Protein AF-A0A5S6Q8E0-F1 (afdb_monomer_lite)

Sequence (144 aa):
METSAQSCCNRQYDYFILDFLERLDIYVKKKLELERHLKNCWYYLAQTRLFMGSMSRVSELQFDFRDQPASVTLEVSEEGDHFQLSRTPTEEMKHRALKRFGILVPHSLKLAQVSVLTAVQLICEIAGLQAKINALIRELDSFK

Structure (mmCIF, N/CA/C/O backbone):
data_AF-A0A5S6Q8E0-F1
#
_entry.id   AF-A0A5S6Q8E0-F1
#
loop_
_atom_site.group_PDB
_atom_site.id
_atom_site.type_symbol
_atom_site.label_atom_id
_atom_site.label_alt_id
_atom_site.label_comp_id
_atom_site.label_asym_id
_atom_site.label_entity_id
_atom_site.label_seq_id
_atom_site.pdbx_PDB_ins_code
_atom_site.Cartn_x
_atom_site.Cartn_y
_atom_site.Cartn_z
_atom_site.occupancy
_atom_site.B_iso_or_equiv
_atom_site.auth_seq_id
_atom_site.auth_comp_id
_atom_site.auth_asym_id
_atom_site.auth_atom_id
_atom_site.pdbx_PDB_model_num
ATOM 1 N N . MET A 1 1 ? -23.858 1.168 45.927 1.00 45.25 1 MET A N 1
ATOM 2 C CA . MET A 1 1 ? -23.736 0.097 44.910 1.00 45.25 1 MET A CA 1
ATOM 3 C C . MET A 1 1 ? -23.545 0.638 43.486 1.00 45.25 1 MET A C 1
ATOM 5 O O . MET A 1 1 ? -23.332 -0.159 42.590 1.00 45.25 1 MET A O 1
ATOM 9 N N . GLU A 1 2 ? -23.522 1.959 43.263 1.00 47.28 2 GLU A N 1
ATOM 10 C CA . GLU A 1 2 ? -23.376 2.560 41.919 1.00 47.28 2 GLU A CA 1
ATOM 11 C C . GLU A 1 2 ? -21.915 2.687 41.432 1.00 47.28 2 GLU A C 1
ATOM 13 O O . GLU A 1 2 ? -21.661 2.876 40.247 1.00 47.28 2 GLU A O 1
ATOM 18 N N . THR A 1 3 ? -20.924 2.516 42.313 1.00 52.66 3 THR A N 1
ATOM 19 C CA . THR A 1 3 ? -19.499 2.696 41.977 1.00 52.66 3 THR A CA 1
ATOM 20 C C . THR A 1 3 ? -18.895 1.557 41.147 1.00 52.66 3 THR A C 1
ATOM 22 O O . THR A 1 3 ? -17.916 1.780 40.439 1.00 52.66 3 THR A O 1
ATOM 25 N N . SER A 1 4 ? -19.460 0.345 41.182 1.00 51.12 4 SER A N 1
ATOM 26 C CA . SER A 1 4 ? -18.945 -0.795 40.407 1.00 51.12 4 SER A CA 1
ATOM 27 C C . SER A 1 4 ? -19.352 -0.747 38.930 1.00 51.12 4 SER A C 1
ATOM 29 O O . SER A 1 4 ? -18.551 -1.114 38.073 1.00 51.12 4 SER A O 1
ATOM 31 N N . ALA A 1 5 ? -20.554 -0.249 38.622 1.00 54.88 5 ALA A N 1
ATOM 32 C CA . ALA A 1 5 ? -21.047 -0.109 37.250 1.00 54.88 5 ALA A CA 1
ATOM 33 C C . ALA A 1 5 ? -20.310 1.012 36.495 1.00 54.88 5 ALA A C 1
ATOM 35 O O . ALA A 1 5 ? -19.868 0.807 35.365 1.00 54.88 5 ALA A O 1
ATOM 36 N N . GLN A 1 6 ? -20.069 2.152 37.157 1.00 56.50 6 GLN A N 1
ATOM 37 C CA . GLN A 1 6 ? -19.304 3.269 36.589 1.00 56.50 6 GLN A CA 1
ATOM 38 C C . GLN A 1 6 ? -17.847 2.876 36.273 1.00 56.50 6 GLN A C 1
ATOM 40 O O . GLN A 1 6 ? -17.299 3.255 35.241 1.00 56.50 6 GLN A O 1
ATOM 45 N N . SER A 1 7 ? -17.231 2.069 37.146 1.00 60.69 7 SER A N 1
ATOM 46 C CA . SER A 1 7 ? -15.862 1.567 36.971 1.00 60.69 7 SER A CA 1
ATOM 47 C C . SER A 1 7 ? -15.744 0.576 35.800 1.00 60.69 7 SER A C 1
ATOM 49 O O . SER A 1 7 ? -14.706 0.498 35.145 1.00 60.69 7 SER A O 1
ATOM 51 N N . CYS A 1 8 ? -16.825 -0.148 35.484 1.00 63.22 8 CYS A N 1
ATOM 52 C CA . CYS A 1 8 ? -16.881 -1.061 34.343 1.00 63.22 8 CYS A CA 1
ATOM 53 C C . CYS A 1 8 ? -17.011 -0.309 33.006 1.00 63.22 8 CYS A C 1
ATOM 55 O O . CYS A 1 8 ? -16.256 -0.603 32.081 1.00 63.22 8 CYS A O 1
ATOM 57 N N . CYS A 1 9 ? -17.870 0.718 32.933 1.00 66.06 9 CYS A N 1
ATOM 58 C CA . CYS A 1 9 ? -17.977 1.579 31.748 1.00 66.06 9 CYS A CA 1
ATOM 59 C C . CYS A 1 9 ? -16.646 2.267 31.421 1.00 66.06 9 CYS A C 1
ATOM 61 O O . CYS A 1 9 ? -16.190 2.197 30.284 1.00 66.06 9 CYS A O 1
ATOM 63 N N . ASN A 1 10 ? -15.972 2.851 32.418 1.00 73.88 10 ASN A N 1
ATOM 64 C CA . ASN A 1 10 ? -14.665 3.494 32.219 1.00 73.88 10 ASN A CA 1
ATOM 65 C C . ASN A 1 10 ? -13.613 2.520 31.669 1.00 73.88 10 ASN A C 1
ATOM 67 O O . ASN A 1 10 ? -12.861 2.862 30.764 1.00 73.88 10 ASN A O 1
ATOM 71 N N . ARG A 1 11 ? -13.617 1.271 32.147 1.00 79.31 11 ARG A N 1
ATOM 72 C CA . ARG A 1 11 ? -12.699 0.233 31.666 1.00 79.31 11 ARG A CA 1
ATOM 73 C C . ARG A 1 11 ? -12.954 -0.165 30.210 1.00 79.31 11 ARG A C 1
ATOM 75 O O . ARG A 1 11 ? -12.016 -0.537 29.508 1.00 79.31 11 ARG A O 1
ATOM 82 N N . GLN A 1 12 ? -14.204 -0.105 29.761 1.00 80.25 12 GLN A N 1
ATOM 83 C CA . GLN A 1 12 ? -14.564 -0.402 28.380 1.00 80.25 12 GLN A CA 1
ATOM 84 C C . GLN A 1 12 ? -14.150 0.736 27.435 1.00 80.25 12 GLN A C 1
ATOM 86 O O . GLN A 1 12 ? -13.607 0.458 26.369 1.00 80.25 12 GLN A O 1
ATOM 91 N N . TYR A 1 13 ? -14.289 1.997 27.858 1.00 82.00 13 TYR A N 1
ATOM 92 C CA . TYR A 1 13 ? -13.749 3.149 27.123 1.00 82.00 13 TYR A CA 1
ATOM 93 C C . TYR A 1 13 ? -12.230 3.093 26.988 1.00 82.00 13 TYR A C 1
ATOM 95 O O . TYR A 1 13 ? -11.709 3.259 25.887 1.00 82.00 13 TYR A O 1
ATOM 103 N N . ASP A 1 14 ? -11.526 2.799 28.082 1.00 87.44 14 ASP A N 1
ATOM 104 C CA . ASP A 1 14 ? -10.070 2.663 28.056 1.00 87.44 14 ASP A CA 1
ATOM 105 C C . ASP A 1 14 ? -9.635 1.561 27.081 1.00 87.44 14 ASP A C 1
ATOM 107 O O . ASP A 1 14 ? -8.688 1.748 26.319 1.00 87.44 14 ASP A O 1
ATOM 111 N N . TYR A 1 15 ? -10.355 0.435 27.039 1.00 88.12 15 TYR A N 1
ATOM 112 C CA . TYR A 1 15 ? -10.086 -0.636 26.079 1.00 88.12 15 TYR A CA 1
ATOM 113 C C . TYR A 1 15 ? -10.267 -0.179 24.623 1.00 88.12 15 TYR A C 1
ATOM 115 O O . TYR A 1 15 ? -9.384 -0.418 23.800 1.00 88.12 15 TYR A O 1
ATOM 123 N N . PHE A 1 16 ? -11.363 0.518 24.306 1.00 86.69 16 PHE A N 1
ATOM 124 C CA . PHE A 1 16 ? -11.598 1.049 22.959 1.00 86.69 16 PHE A CA 1
ATOM 125 C C . PHE A 1 16 ? -10.540 2.071 22.537 1.00 86.69 16 PHE A C 1
ATOM 127 O O . PHE A 1 16 ? -10.078 2.047 21.397 1.00 86.69 16 PHE A O 1
ATOM 134 N N . ILE A 1 17 ? -10.123 2.949 23.452 1.00 87.88 17 ILE A N 1
ATOM 135 C CA . ILE A 1 17 ? -9.064 3.930 23.189 1.00 87.88 17 ILE A CA 1
ATOM 136 C C . ILE A 1 17 ? -7.739 3.216 22.910 1.00 87.88 17 ILE A C 1
ATOM 138 O O . ILE A 1 17 ? -7.035 3.586 21.970 1.00 87.88 17 ILE A O 1
ATOM 142 N N . LEU A 1 18 ? -7.398 2.185 23.687 1.00 90.50 18 LEU A N 1
ATOM 143 C CA . LEU A 1 18 ? -6.176 1.411 23.472 1.00 90.50 18 LEU A CA 1
ATOM 144 C C . LEU A 1 18 ? -6.192 0.673 22.125 1.00 90.50 18 LEU A C 1
ATOM 146 O O . LEU A 1 18 ? -5.209 0.768 21.393 1.00 90.50 18 LEU A O 1
ATOM 150 N N . ASP A 1 19 ? -7.300 0.020 21.759 1.00 90.50 19 ASP A N 1
ATOM 151 C CA . ASP A 1 19 ? -7.452 -0.645 20.451 1.00 90.50 19 ASP A CA 1
ATOM 152 C C . ASP A 1 19 ? -7.366 0.364 19.291 1.00 90.50 19 ASP A C 1
ATOM 154 O O . ASP A 1 19 ? -6.689 0.130 18.289 1.00 90.50 19 ASP A O 1
ATOM 158 N N . PHE A 1 20 ? -7.973 1.543 19.440 1.00 91.38 20 PHE A N 1
ATOM 159 C CA . PHE A 1 20 ? -7.861 2.620 18.458 1.00 91.38 20 PHE A CA 1
ATOM 160 C C . PHE A 1 20 ? -6.413 3.104 18.280 1.00 91.38 20 PHE A C 1
ATOM 162 O O . PHE A 1 20 ? -5.942 3.241 17.147 1.00 91.38 20 PHE A O 1
ATOM 169 N N . LEU A 1 21 ? -5.693 3.345 19.381 1.00 92.69 21 LEU A N 1
ATOM 170 C CA . LEU A 1 21 ? -4.296 3.787 19.345 1.00 92.69 21 LEU A CA 1
ATOM 171 C C . LEU A 1 21 ? -3.375 2.724 18.736 1.00 92.69 21 LEU A C 1
ATOM 173 O O . LEU A 1 21 ? -2.502 3.064 17.935 1.00 92.69 21 LEU A O 1
ATOM 177 N N . GLU A 1 22 ? -3.589 1.448 19.059 1.00 93.81 22 GLU A N 1
ATOM 178 C CA . GLU A 1 22 ? -2.845 0.335 18.465 1.00 93.81 22 GLU A CA 1
ATOM 179 C C . GLU A 1 22 ? -3.082 0.254 16.950 1.00 93.81 22 GLU A C 1
ATOM 181 O O . GLU A 1 22 ? -2.130 0.190 16.165 1.00 93.81 22 GLU A O 1
ATOM 186 N N . ARG A 1 23 ? -4.340 0.346 16.502 1.00 92.88 23 ARG A N 1
ATOM 187 C CA . ARG A 1 23 ? -4.670 0.337 15.068 1.00 92.88 23 ARG A CA 1
ATOM 188 C C . ARG A 1 23 ? -4.103 1.543 14.327 1.00 92.88 23 ARG A C 1
ATOM 190 O O . ARG A 1 23 ? -3.656 1.387 13.189 1.00 92.88 23 ARG A O 1
ATOM 197 N N . LEU A 1 24 ? -4.078 2.722 14.950 1.00 93.81 24 LEU A N 1
ATOM 198 C CA . LEU A 1 24 ? -3.434 3.908 14.381 1.00 93.81 24 LEU A CA 1
ATOM 199 C C . LEU A 1 24 ? -1.924 3.724 14.216 1.00 93.81 24 LEU A C 1
ATOM 201 O O . LEU A 1 24 ? -1.383 4.082 13.169 1.00 93.81 24 LEU A O 1
ATOM 205 N N . ASP A 1 25 ? -1.242 3.154 15.208 1.00 95.50 25 ASP A N 1
ATOM 206 C CA . ASP A 1 25 ? 0.193 2.869 15.117 1.00 95.50 25 ASP A CA 1
ATOM 207 C C . ASP A 1 25 ? 0.494 1.893 13.966 1.00 95.50 25 ASP A C 1
ATOM 209 O O . ASP A 1 25 ? 1.366 2.151 13.128 1.00 95.50 25 ASP A O 1
ATOM 213 N N . ILE A 1 26 ? -0.295 0.820 13.841 1.00 94.94 26 ILE A N 1
ATOM 214 C CA . ILE A 1 26 ? -0.189 -0.128 12.720 1.00 94.94 26 ILE A CA 1
ATOM 215 C C . ILE A 1 26 ? -0.438 0.584 11.381 1.00 94.94 26 ILE A C 1
ATOM 217 O O . ILE A 1 26 ? 0.325 0.392 10.429 1.00 94.94 26 ILE A O 1
ATOM 221 N N . TYR A 1 27 ? -1.461 1.437 11.300 1.00 94.56 27 TYR A N 1
ATOM 222 C CA . TYR A 1 27 ? -1.780 2.210 10.099 1.00 94.56 27 TYR A CA 1
ATOM 223 C C . TYR A 1 27 ? -0.621 3.128 9.677 1.00 94.56 27 TYR A C 1
ATOM 225 O O . TYR A 1 27 ? -0.229 3.137 8.506 1.00 94.56 27 TYR A O 1
ATOM 233 N N . VAL A 1 28 ? -0.017 3.859 10.620 1.00 96.12 28 VAL A N 1
ATOM 234 C CA . VAL A 1 28 ? 1.130 4.740 10.346 1.00 96.12 28 VAL A CA 1
ATOM 235 C C . VAL A 1 28 ? 2.339 3.935 9.866 1.00 96.12 28 VAL A C 1
ATOM 237 O O . VAL A 1 28 ? 2.962 4.308 8.867 1.00 96.12 28 VAL A O 1
ATOM 240 N N . LYS A 1 29 ? 2.643 2.799 10.509 1.00 96.50 29 LYS A N 1
ATOM 241 C CA . LYS A 1 29 ? 3.734 1.898 10.094 1.00 96.50 29 LYS A CA 1
ATOM 242 C C . LYS A 1 29 ? 3.535 1.383 8.670 1.00 96.50 29 LYS A C 1
ATOM 244 O O . LYS A 1 29 ? 4.455 1.462 7.854 1.00 96.50 29 LYS A O 1
ATOM 249 N N . LYS A 1 30 ? 2.326 0.916 8.343 1.00 94.75 30 LYS A N 1
ATOM 250 C CA . LYS A 1 30 ? 1.984 0.424 6.999 1.00 94.75 30 LYS A CA 1
ATOM 251 C C . LYS A 1 30 ? 2.069 1.524 5.947 1.00 94.75 30 LYS A C 1
ATOM 253 O O . LYS A 1 30 ? 2.589 1.288 4.858 1.00 94.75 30 LYS A O 1
ATOM 258 N N . LYS A 1 31 ? 1.636 2.743 6.272 1.00 95.06 31 LYS A N 1
ATOM 259 C CA . LYS A 1 31 ? 1.750 3.897 5.373 1.00 95.06 31 LYS A CA 1
ATOM 260 C C . LYS A 1 31 ? 3.209 4.269 5.088 1.00 95.06 31 LYS A C 1
ATOM 262 O O . LYS A 1 31 ? 3.554 4.529 3.937 1.00 95.06 31 LYS A O 1
ATOM 267 N N . LEU A 1 32 ? 4.079 4.233 6.097 1.00 96.69 32 LEU A N 1
ATOM 268 C CA . LEU A 1 32 ? 5.516 4.457 5.907 1.00 96.69 32 LEU A CA 1
ATOM 269 C C . LEU A 1 32 ? 6.147 3.371 5.019 1.00 96.69 32 LEU A C 1
ATOM 271 O O . LEU A 1 32 ? 6.956 3.666 4.135 1.00 96.69 32 LEU A O 1
ATOM 275 N N . GLU A 1 33 ? 5.758 2.112 5.223 1.00 95.94 33 GLU A N 1
ATOM 276 C CA . GLU A 1 33 ? 6.208 0.996 4.392 1.00 95.94 33 GLU A CA 1
ATOM 277 C C . GLU A 1 33 ? 5.752 1.153 2.931 1.00 95.94 33 GLU A C 1
ATOM 279 O O . GLU A 1 33 ? 6.554 0.971 2.009 1.00 95.94 33 GLU A O 1
ATOM 284 N N . LEU A 1 34 ? 4.504 1.577 2.714 1.00 96.50 34 LEU A N 1
ATOM 285 C CA . LEU A 1 34 ? 3.973 1.900 1.392 1.00 96.50 34 LEU A CA 1
ATOM 286 C C . LEU A 1 34 ? 4.807 2.988 0.703 1.00 96.50 34 LEU A C 1
ATOM 288 O O . LEU A 1 34 ? 5.229 2.810 -0.442 1.00 96.50 34 LEU A O 1
ATOM 292 N N . GLU A 1 35 ? 5.088 4.096 1.390 1.00 95.81 35 GLU A N 1
ATOM 293 C CA . GLU A 1 35 ? 5.898 5.184 0.832 1.00 95.81 35 GLU A CA 1
ATOM 294 C C . GLU A 1 35 ? 7.292 4.707 0.415 1.00 95.81 35 GLU A C 1
ATOM 296 O O . GLU A 1 35 ? 7.802 5.104 -0.637 1.00 95.81 35 GLU A O 1
ATOM 301 N N . ARG A 1 36 ? 7.906 3.821 1.204 1.00 95.94 36 ARG A N 1
ATOM 302 C CA . ARG A 1 36 ? 9.191 3.201 0.865 1.00 95.94 36 ARG A CA 1
ATOM 303 C C . ARG A 1 36 ? 9.095 2.387 -0.429 1.00 95.94 36 ARG A C 1
ATOM 305 O O . ARG A 1 36 ? 9.950 2.535 -1.302 1.00 95.94 36 ARG A O 1
ATOM 312 N N . HIS A 1 37 ? 8.059 1.563 -0.587 1.00 94.88 37 HIS A N 1
ATOM 313 C CA . HIS A 1 37 ? 7.856 0.770 -1.806 1.00 94.88 37 HIS A CA 1
ATOM 314 C C . HIS A 1 37 ? 7.556 1.624 -3.041 1.00 94.88 37 HIS A C 1
ATOM 316 O O . HIS A 1 37 ? 8.031 1.304 -4.134 1.00 94.88 37 HIS A O 1
ATOM 322 N N . LEU A 1 38 ? 6.828 2.729 -2.885 1.00 95.06 38 LEU A N 1
ATOM 323 C CA . LEU A 1 38 ? 6.583 3.676 -3.974 1.00 95.06 38 LEU A CA 1
ATOM 324 C C . LEU A 1 38 ? 7.870 4.388 -4.401 1.00 95.06 38 LEU A C 1
ATOM 326 O O . LEU A 1 38 ? 8.165 4.451 -5.595 1.00 95.06 38 LEU A O 1
ATOM 330 N N . LYS A 1 39 ? 8.691 4.835 -3.442 1.00 95.62 39 LYS A N 1
ATOM 331 C CA . LYS A 1 39 ? 10.009 5.430 -3.728 1.00 95.62 39 LYS A CA 1
ATOM 332 C C . LYS A 1 39 ? 10.921 4.448 -4.464 1.00 95.62 39 LYS A C 1
ATOM 334 O O . LYS A 1 39 ? 11.512 4.813 -5.478 1.00 95.62 39 LYS A O 1
ATOM 339 N N . ASN A 1 40 ? 10.982 3.196 -4.008 1.00 93.62 40 ASN A N 1
ATOM 340 C CA . ASN A 1 40 ? 11.755 2.145 -4.673 1.00 93.62 40 ASN A CA 1
ATOM 341 C C . ASN A 1 40 ? 11.245 1.873 -6.094 1.00 93.62 40 ASN A C 1
ATOM 343 O O . ASN A 1 40 ? 12.040 1.785 -7.026 1.00 93.62 40 ASN A O 1
ATOM 347 N N . CYS A 1 41 ? 9.924 1.801 -6.286 1.00 93.75 41 CYS A N 1
ATOM 348 C CA . CYS A 1 41 ? 9.321 1.677 -7.612 1.00 93.75 41 CYS A CA 1
ATOM 349 C C . CYS A 1 41 ? 9.769 2.815 -8.539 1.00 93.75 41 CYS A C 1
ATOM 351 O O . CYS A 1 41 ? 10.288 2.556 -9.626 1.00 93.75 41 CYS A O 1
ATOM 353 N N . TRP A 1 42 ? 9.603 4.069 -8.115 1.00 92.69 42 TRP A N 1
ATOM 354 C CA . TRP A 1 42 ? 9.974 5.224 -8.929 1.00 92.69 42 TRP A CA 1
ATOM 355 C C . TRP A 1 42 ? 11.467 5.266 -9.233 1.00 92.69 42 TRP A C 1
ATOM 357 O O . TRP A 1 42 ? 11.840 5.573 -10.365 1.00 92.69 42 TRP A O 1
ATOM 367 N N . TYR A 1 43 ? 12.309 4.890 -8.270 1.00 94.50 43 TYR A N 1
ATOM 368 C CA . TYR A 1 43 ? 13.743 4.739 -8.484 1.00 94.50 43 TYR A CA 1
ATOM 369 C C . TYR A 1 43 ? 14.041 3.715 -9.586 1.00 94.50 43 TYR A C 1
ATOM 371 O O . TYR A 1 43 ? 14.739 4.032 -10.548 1.00 94.50 43 TYR A O 1
ATOM 379 N N . TYR A 1 44 ? 13.456 2.518 -9.514 1.00 91.62 44 TYR A N 1
ATOM 380 C CA . TYR A 1 44 ? 13.659 1.478 -10.522 1.00 91.62 44 TYR A CA 1
ATOM 381 C C . TYR A 1 44 ? 13.066 1.836 -11.892 1.00 91.62 44 TYR A C 1
ATOM 383 O O . TYR A 1 44 ? 13.639 1.483 -12.926 1.00 91.62 44 TYR A O 1
ATOM 391 N N . LEU A 1 45 ? 11.954 2.575 -11.941 1.00 87.94 45 LEU A N 1
ATOM 392 C CA . LEU A 1 45 ? 11.398 3.105 -13.190 1.00 87.94 45 LEU A CA 1
ATOM 393 C C . LEU A 1 45 ? 12.320 4.156 -13.814 1.00 87.94 45 LEU A C 1
ATOM 395 O O . LEU A 1 45 ? 12.576 4.105 -15.018 1.00 87.94 45 LEU A O 1
ATOM 399 N N . ALA A 1 46 ? 12.852 5.080 -13.013 1.00 89.19 46 ALA A N 1
ATOM 400 C CA . ALA A 1 46 ? 13.825 6.065 -13.473 1.00 89.19 46 ALA A CA 1
ATOM 401 C C . ALA A 1 46 ? 15.102 5.379 -13.977 1.00 89.19 46 ALA A C 1
ATOM 403 O O . ALA A 1 46 ? 15.562 5.663 -15.081 1.00 89.19 46 ALA A O 1
ATOM 404 N N . GLN A 1 47 ? 15.609 4.402 -13.223 1.00 89.38 47 GLN A N 1
ATOM 405 C CA . GLN A 1 47 ? 16.758 3.588 -13.605 1.00 89.38 47 GLN A CA 1
ATOM 406 C C . GLN A 1 47 ? 16.512 2.836 -14.923 1.00 89.38 47 GLN A C 1
ATOM 408 O O . GLN A 1 47 ? 17.371 2.823 -15.799 1.00 89.38 47 GLN A O 1
ATOM 413 N N . THR A 1 48 ? 15.315 2.273 -15.108 1.00 85.56 48 THR A N 1
ATOM 414 C CA . THR A 1 48 ? 14.919 1.616 -16.362 1.00 85.56 48 THR A CA 1
ATOM 415 C C . THR A 1 48 ? 14.959 2.590 -17.534 1.00 85.56 48 THR A C 1
ATOM 417 O O . THR A 1 48 ? 15.531 2.270 -18.569 1.00 85.56 48 THR A O 1
ATOM 420 N N . ARG A 1 49 ? 14.403 3.796 -17.377 1.00 81.50 49 ARG A N 1
ATOM 421 C CA . ARG A 1 49 ? 14.437 4.826 -18.428 1.00 81.50 49 ARG A CA 1
ATOM 422 C C . ARG A 1 49 ? 15.866 5.237 -18.780 1.00 81.50 49 ARG A C 1
ATOM 424 O O . ARG A 1 49 ? 16.153 5.441 -19.953 1.00 81.50 49 ARG A O 1
ATOM 431 N N . LEU A 1 50 ? 16.756 5.317 -17.790 1.00 84.62 50 LEU A N 1
ATOM 432 C CA . LEU A 1 50 ? 18.174 5.599 -18.017 1.00 84.62 50 LEU A CA 1
ATOM 433 C C . LEU A 1 50 ? 18.859 4.470 -18.798 1.00 84.62 50 LEU A C 1
ATOM 435 O O . LEU A 1 50 ? 19.524 4.744 -19.791 1.00 84.62 50 LEU A O 1
ATOM 439 N N . PHE A 1 51 ? 18.661 3.211 -18.399 1.00 82.44 51 PHE A N 1
ATOM 440 C CA . PHE A 1 51 ? 19.278 2.065 -19.073 1.00 82.44 51 PHE A CA 1
ATOM 441 C C . PHE A 1 51 ? 18.711 1.790 -20.466 1.00 82.44 51 PHE A C 1
ATOM 443 O O . PHE A 1 51 ? 19.436 1.328 -21.340 1.00 82.44 51 PHE A O 1
ATOM 450 N N . MET A 1 52 ? 17.429 2.075 -20.689 1.00 76.69 52 MET A N 1
ATOM 451 C CA . MET A 1 52 ? 16.796 1.912 -21.999 1.00 76.69 52 MET A CA 1
ATOM 452 C C . MET A 1 52 ? 17.021 3.113 -22.930 1.00 76.69 52 MET A C 1
ATOM 454 O O . MET A 1 52 ? 16.873 2.987 -24.147 1.00 76.69 52 MET A O 1
ATOM 458 N N . GLY A 1 53 ? 17.362 4.284 -22.387 1.00 73.94 53 GLY A N 1
ATOM 459 C CA . GLY A 1 53 ? 17.554 5.512 -23.154 1.00 73.94 53 GLY A CA 1
ATOM 460 C C . GLY A 1 53 ? 16.323 5.920 -23.982 1.00 73.94 53 GLY A C 1
ATOM 461 O O . GLY A 1 53 ? 15.175 5.637 -23.640 1.00 73.94 53 GLY A O 1
ATOM 462 N N . SER A 1 54 ? 16.566 6.590 -25.113 1.00 64.19 54 SER A N 1
ATOM 463 C CA . SER A 1 54 ? 15.542 7.081 -26.059 1.00 64.19 54 SER A CA 1
ATOM 464 C C . SER A 1 54 ? 14.699 5.968 -26.717 1.00 64.19 54 SER A C 1
ATOM 466 O O . SER A 1 54 ? 13.587 6.216 -27.180 1.00 64.19 54 SER A O 1
ATOM 468 N N . MET A 1 55 ? 15.204 4.728 -26.729 1.00 57.56 55 MET A N 1
ATOM 469 C CA . MET A 1 55 ? 14.620 3.588 -27.454 1.00 57.56 55 MET A CA 1
ATOM 470 C C . MET A 1 55 ? 13.307 3.077 -26.844 1.00 57.56 55 MET A C 1
ATOM 472 O O . MET A 1 55 ? 12.530 2.421 -27.527 1.00 57.56 55 MET A O 1
ATOM 476 N N . SER A 1 56 ? 13.035 3.400 -25.575 1.00 58.72 56 SER A N 1
ATOM 477 C CA . SER A 1 56 ? 11.818 2.994 -24.860 1.00 58.72 56 SER A CA 1
ATOM 478 C C . SER A 1 56 ? 10.854 4.154 -24.607 1.00 58.72 56 SER A C 1
ATOM 480 O O . SER A 1 56 ? 10.117 4.151 -23.614 1.00 58.72 56 SER A O 1
ATOM 482 N N . ARG A 1 57 ? 10.829 5.162 -25.486 1.00 58.06 57 ARG A N 1
ATOM 483 C CA . ARG A 1 57 ? 9.719 6.122 -25.525 1.00 58.06 57 ARG A CA 1
ATOM 484 C C . ARG A 1 57 ? 8.467 5.412 -26.031 1.00 58.06 57 ARG A C 1
ATOM 486 O O . ARG A 1 57 ? 8.080 5.563 -27.184 1.00 58.06 57 ARG A O 1
ATOM 493 N N . VAL A 1 58 ? 7.860 4.623 -25.147 1.00 58.75 58 VAL A N 1
ATOM 494 C CA . VAL A 1 58 ? 6.544 4.048 -25.381 1.00 58.75 58 VAL A CA 1
ATOM 495 C C . VAL A 1 58 ? 5.562 5.214 -25.361 1.00 58.75 58 VAL A C 1
ATOM 497 O O . VAL A 1 58 ? 5.287 5.768 -24.298 1.00 58.75 58 VAL A O 1
ATOM 500 N N . SER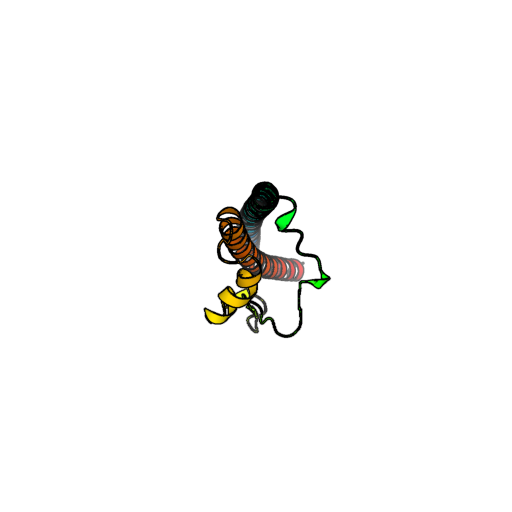 A 1 59 ? 5.133 5.664 -26.540 1.00 61.84 59 SER A N 1
ATOM 501 C CA . SER A 1 59 ? 4.105 6.702 -26.649 1.00 61.84 59 SER A CA 1
ATOM 502 C C . SER A 1 59 ? 2.777 6.132 -26.166 1.00 61.84 59 SER A C 1
ATOM 504 O O . SER A 1 59 ? 2.531 4.935 -26.317 1.00 61.84 59 SER A O 1
ATOM 506 N N . GLU A 1 60 ? 1.898 6.976 -25.630 1.00 61.84 60 GLU A N 1
ATOM 507 C CA . GLU A 1 60 ? 0.545 6.572 -25.227 1.00 61.84 60 GLU A CA 1
ATOM 508 C C . GLU A 1 60 ? -0.202 5.867 -26.378 1.00 61.84 60 GLU A C 1
ATOM 510 O O . GLU A 1 60 ? -0.914 4.896 -26.162 1.00 61.84 60 GLU A O 1
ATOM 515 N N . LEU A 1 61 ? 0.096 6.247 -27.627 1.00 62.91 61 LEU A N 1
ATOM 516 C CA . LEU A 1 61 ? -0.433 5.633 -28.853 1.00 62.91 61 LEU A CA 1
ATOM 517 C C . LEU A 1 61 ? 0.025 4.183 -29.100 1.00 62.91 61 LEU A C 1
ATOM 519 O O . LEU A 1 61 ? -0.601 3.467 -29.874 1.00 62.91 61 LEU A O 1
ATOM 523 N N . GLN A 1 62 ? 1.126 3.748 -28.483 1.00 65.00 62 GLN A N 1
ATOM 524 C CA . GLN A 1 62 ? 1.606 2.361 -28.548 1.00 65.00 62 GLN A CA 1
ATOM 525 C C . GLN A 1 62 ? 0.959 1.481 -27.471 1.00 65.00 62 GLN A C 1
ATOM 527 O O . GLN A 1 62 ? 1.112 0.253 -27.497 1.00 65.00 62 GLN A O 1
ATOM 532 N N . PHE A 1 63 ? 0.221 2.084 -26.533 1.00 62.91 63 PHE A N 1
ATOM 533 C CA . PHE A 1 63 ? -0.678 1.345 -25.668 1.00 62.91 63 PHE A CA 1
ATOM 534 C C . PHE A 1 63 ? -1.965 1.050 -26.432 1.00 62.91 63 PHE A C 1
ATOM 536 O O . PHE A 1 63 ? -2.902 1.838 -26.443 1.00 62.91 63 PHE A O 1
ATOM 543 N N . ASP A 1 64 ? -2.022 -0.117 -27.075 1.00 58.16 64 ASP A N 1
ATOM 544 C CA . ASP A 1 64 ? -3.319 -0.649 -27.485 1.00 58.16 64 ASP A CA 1
ATOM 545 C C . ASP A 1 64 ? -4.064 -1.066 -26.210 1.00 58.16 64 ASP A C 1
ATOM 547 O O . ASP A 1 64 ? -3.657 -2.026 -25.543 1.00 58.16 64 ASP A O 1
ATOM 551 N N . PHE A 1 65 ? -5.051 -0.252 -25.823 1.00 60.47 65 PHE A N 1
ATOM 552 C CA . PHE A 1 65 ? -5.939 -0.452 -24.671 1.00 60.47 65 PHE A CA 1
ATOM 553 C C . PHE A 1 65 ? -7.064 -1.449 -24.973 1.00 60.47 65 PHE A C 1
ATOM 555 O O . PHE A 1 65 ? -7.830 -1.801 -24.076 1.00 60.47 65 PHE A O 1
ATOM 562 N N . ARG A 1 66 ? -7.185 -1.898 -26.229 1.00 55.88 66 ARG A N 1
ATOM 563 C CA . ARG A 1 66 ? -8.156 -2.913 -26.627 1.00 55.88 66 ARG A CA 1
ATOM 564 C C . ARG A 1 66 ? -7.652 -4.265 -26.107 1.00 55.88 66 ARG A C 1
ATOM 566 O O . ARG A 1 66 ? -6.627 -4.774 -26.548 1.00 55.88 66 ARG A O 1
ATOM 573 N N . ASP A 1 67 ? -8.344 -4.801 -25.106 1.00 55.25 67 ASP A N 1
ATOM 574 C CA . ASP A 1 67 ? -8.200 -6.171 -24.592 1.00 55.25 67 ASP A CA 1
ATOM 575 C C . ASP A 1 67 ? -6.912 -6.500 -23.816 1.00 55.25 67 ASP A C 1
ATOM 577 O O . ASP A 1 67 ? -6.238 -7.505 -24.069 1.00 55.25 67 ASP A O 1
ATOM 581 N N . GLN A 1 68 ? -6.585 -5.697 -22.797 1.00 61.56 68 GLN A N 1
ATOM 582 C CA . GLN A 1 68 ? -5.644 -6.125 -21.755 1.00 61.56 68 GLN A CA 1
ATOM 583 C C . GLN A 1 68 ? -6.370 -6.359 -20.424 1.00 61.56 68 GLN A C 1
ATOM 585 O O . GLN A 1 68 ? -6.707 -5.392 -19.741 1.00 61.56 68 GLN A O 1
ATOM 590 N N . PRO A 1 69 ? -6.618 -7.625 -20.032 1.00 62.38 69 PRO A N 1
ATOM 591 C CA . PRO A 1 69 ? -7.174 -7.916 -18.719 1.00 62.38 69 PRO A CA 1
ATOM 592 C C . PRO A 1 69 ? -6.183 -7.505 -17.620 1.00 62.38 69 PRO A C 1
ATOM 594 O O . PRO A 1 69 ? -4.964 -7.621 -17.782 1.00 62.38 69 PRO A O 1
ATOM 597 N N . ALA A 1 70 ? -6.704 -6.982 -16.508 1.00 68.31 70 ALA A N 1
ATOM 598 C CA . ALA A 1 70 ? -5.885 -6.516 -15.397 1.00 68.31 70 ALA A CA 1
ATOM 599 C C . ALA A 1 70 ? -5.049 -7.673 -14.827 1.00 68.31 70 ALA A C 1
ATOM 601 O O . ALA A 1 70 ? -5.574 -8.745 -14.553 1.00 68.31 70 ALA A O 1
ATOM 602 N N . SER A 1 71 ? -3.745 -7.457 -14.613 1.00 69.06 71 SER A N 1
ATOM 603 C CA . SER A 1 71 ? -2.866 -8.481 -14.015 1.00 69.06 71 SER A CA 1
ATOM 604 C C . SER A 1 71 ? -3.210 -8.786 -12.552 1.00 69.06 71 SER A C 1
ATOM 606 O O . SER A 1 71 ? -2.725 -9.774 -11.995 1.00 69.06 71 SER A O 1
ATOM 608 N N . VAL A 1 72 ? -3.949 -7.885 -11.913 1.00 75.62 72 VAL A N 1
ATOM 609 C CA . VAL A 1 72 ? -4.315 -7.925 -10.507 1.00 75.62 72 VAL A CA 1
ATOM 610 C C . VAL A 1 72 ? -5.722 -7.371 -10.397 1.00 75.62 72 VAL A C 1
ATOM 612 O O . VAL A 1 72 ? -5.982 -6.253 -10.845 1.00 75.62 72 VAL A O 1
ATOM 615 N N . THR A 1 73 ? -6.606 -8.156 -9.805 1.00 80.50 73 THR A N 1
ATOM 616 C CA . THR A 1 73 ? -7.987 -7.785 -9.526 1.00 80.50 73 THR A CA 1
ATOM 617 C C . THR A 1 73 ? -8.173 -7.670 -8.024 1.00 80.50 73 THR A C 1
ATOM 619 O O . THR A 1 73 ? -7.498 -8.334 -7.235 1.00 80.50 73 THR A O 1
ATOM 622 N N . LEU A 1 74 ? -9.051 -6.755 -7.635 1.00 81.50 74 LEU A N 1
ATOM 623 C CA . LEU A 1 74 ? -9.404 -6.527 -6.247 1.00 81.50 74 LEU A CA 1
ATOM 624 C C . LEU A 1 74 ? -10.779 -7.133 -6.011 1.00 81.50 74 LEU A C 1
ATOM 626 O O . LEU A 1 74 ? -11.741 -6.741 -6.669 1.00 81.50 74 LEU A O 1
ATOM 630 N N . GLU A 1 75 ? -10.858 -8.052 -5.064 1.00 80.81 75 GLU A N 1
ATOM 631 C CA . GLU A 1 75 ? -12.118 -8.564 -4.551 1.00 80.81 75 GLU A CA 1
ATOM 632 C C . GLU A 1 75 ? -12.360 -7.922 -3.186 1.00 80.81 75 GLU A C 1
ATOM 634 O O . GLU A 1 75 ? -11.493 -7.917 -2.306 1.00 80.81 75 GLU A O 1
ATOM 639 N N . VAL A 1 76 ? -13.528 -7.304 -3.044 1.00 80.06 76 VAL A N 1
ATOM 640 C CA . VAL A 1 76 ? -13.954 -6.639 -1.813 1.00 80.06 76 VAL A CA 1
ATOM 641 C C . VAL A 1 76 ? -14.967 -7.553 -1.141 1.00 80.06 76 VAL A C 1
ATOM 643 O O . VAL A 1 76 ? -15.950 -7.937 -1.772 1.00 80.06 76 VAL A O 1
ATOM 646 N N . SER A 1 77 ? -14.716 -7.915 0.117 1.00 77.75 77 SER A N 1
ATOM 647 C CA . SER A 1 77 ? -15.669 -8.687 0.922 1.00 77.75 77 SER A CA 1
ATOM 648 C C . SER A 1 77 ? -16.987 -7.920 1.089 1.00 77.75 77 SER A C 1
ATOM 650 O O . SER A 1 77 ? -16.977 -6.691 1.164 1.00 77.75 77 SER A O 1
ATOM 652 N N . GLU A 1 78 ? -18.113 -8.631 1.193 1.00 68.75 78 GLU A N 1
ATOM 653 C CA . GLU A 1 78 ? -19.462 -8.051 1.334 1.00 68.75 78 GLU A CA 1
ATOM 654 C C . GLU A 1 78 ? -19.596 -7.132 2.564 1.00 68.75 78 GLU A C 1
ATOM 656 O O . GLU A 1 78 ? -20.378 -6.184 2.555 1.00 68.75 78 GLU A O 1
ATOM 661 N N . GLU A 1 79 ? -18.774 -7.357 3.592 1.00 63.19 79 GLU A N 1
ATOM 662 C CA . GLU A 1 79 ? -18.707 -6.539 4.812 1.00 63.19 79 GLU A CA 1
ATOM 663 C C . GLU A 1 79 ? -17.880 -5.246 4.639 1.00 63.19 79 GLU A C 1
ATOM 665 O O . GLU A 1 79 ? -17.840 -4.403 5.533 1.00 63.19 79 GLU A O 1
ATOM 670 N N . GLY A 1 80 ? -17.204 -5.064 3.497 1.00 66.69 80 GLY A N 1
ATOM 671 C CA . GLY A 1 80 ? -16.422 -3.865 3.168 1.00 66.69 80 GLY A CA 1
ATOM 672 C C . GLY A 1 80 ? -15.116 -3.688 3.957 1.00 66.69 80 GLY A C 1
ATOM 673 O O . GLY A 1 80 ? -14.442 -2.674 3.787 1.00 66.69 80 GLY A O 1
ATOM 674 N N . ASP A 1 81 ? -14.751 -4.659 4.801 1.00 65.00 81 ASP A N 1
ATOM 675 C CA . ASP A 1 81 ? -13.611 -4.568 5.728 1.00 65.00 81 ASP A CA 1
ATOM 676 C C . ASP A 1 81 ? -12.366 -5.363 5.279 1.00 65.00 81 ASP A C 1
ATOM 678 O O . ASP A 1 81 ? -11.261 -5.192 5.805 1.00 65.00 81 ASP A O 1
ATOM 682 N N . HIS A 1 82 ? -12.511 -6.230 4.271 1.00 69.31 82 HIS A N 1
ATOM 683 C CA . HIS A 1 82 ? -11.406 -7.023 3.734 1.00 69.31 82 HIS A CA 1
ATOM 684 C C . HIS A 1 82 ? -11.252 -6.841 2.223 1.00 69.31 82 HIS A C 1
ATOM 686 O O . HIS A 1 82 ? -12.166 -7.119 1.446 1.00 69.31 82 HIS A O 1
ATOM 692 N N . PHE A 1 83 ? -10.062 -6.386 1.831 1.00 79.44 83 PHE A N 1
ATOM 693 C CA . PHE A 1 83 ? -9.641 -6.170 0.453 1.00 79.44 83 PHE A CA 1
ATOM 694 C C . PHE A 1 83 ? -8.643 -7.263 0.072 1.00 79.44 83 PHE A C 1
ATOM 696 O O . PHE A 1 83 ? -7.480 -7.209 0.483 1.00 79.44 83 PHE A O 1
ATOM 703 N N . GLN A 1 84 ? -9.084 -8.261 -0.694 1.00 76.12 84 GLN A N 1
ATOM 704 C CA . GLN A 1 84 ? -8.223 -9.356 -1.123 1.00 76.12 84 GLN A CA 1
ATOM 705 C C . GLN A 1 84 ? -7.794 -9.153 -2.576 1.00 76.12 84 GLN A C 1
ATOM 707 O O . GLN A 1 84 ? -8.601 -8.917 -3.472 1.00 76.12 84 GLN A O 1
ATOM 712 N N . LEU A 1 85 ? -6.488 -9.230 -2.814 1.00 78.75 85 LEU A N 1
ATOM 713 C CA . LEU A 1 85 ? -5.927 -9.143 -4.158 1.00 78.75 85 LEU A CA 1
ATOM 714 C C . LEU A 1 85 ? -5.842 -10.535 -4.767 1.00 78.75 85 LEU A C 1
ATOM 716 O O . LEU A 1 85 ? -5.009 -11.346 -4.353 1.00 78.75 85 LEU A O 1
ATOM 720 N N . SER A 1 86 ? -6.656 -10.789 -5.786 1.00 73.94 86 SER A N 1
ATOM 721 C CA . SER A 1 86 ? -6.531 -11.973 -6.622 1.00 73.94 86 SER A CA 1
ATOM 722 C C . SER A 1 86 ? -5.588 -11.664 -7.789 1.00 73.94 86 SER A C 1
ATOM 724 O O . SER A 1 86 ? -5.756 -10.717 -8.562 1.00 73.94 86 SER A O 1
ATOM 726 N N . ARG A 1 87 ? -4.509 -12.446 -7.903 1.00 68.38 87 ARG A N 1
ATOM 727 C CA . ARG A 1 87 ? -3.664 -12.434 -9.102 1.00 68.38 87 ARG A CA 1
ATOM 728 C C . ARG A 1 87 ? -4.288 -13.401 -10.091 1.00 68.38 87 ARG A C 1
ATOM 730 O O . ARG A 1 87 ? -4.294 -14.600 -9.828 1.00 68.38 87 ARG A O 1
ATOM 737 N N . THR A 1 88 ? -4.769 -12.907 -11.227 1.00 60.22 88 THR A N 1
ATOM 738 C CA . THR A 1 88 ? -5.169 -13.787 -12.329 1.00 60.22 88 THR A CA 1
ATOM 739 C C . THR A 1 88 ? -3.929 -14.570 -12.785 1.00 60.22 88 THR A C 1
ATOM 741 O O . THR A 1 88 ? -2.945 -13.944 -13.195 1.00 60.22 88 THR A O 1
ATOM 744 N N . PRO A 1 89 ? -3.909 -15.912 -12.689 1.00 53.03 89 PRO A N 1
ATOM 745 C CA . PRO A 1 89 ? -2.688 -16.699 -12.850 1.00 53.03 89 PRO A CA 1
ATOM 746 C C . PRO A 1 89 ? -2.316 -16.966 -14.312 1.00 53.03 89 PRO A C 1
ATOM 748 O O . PRO A 1 89 ? -1.403 -17.7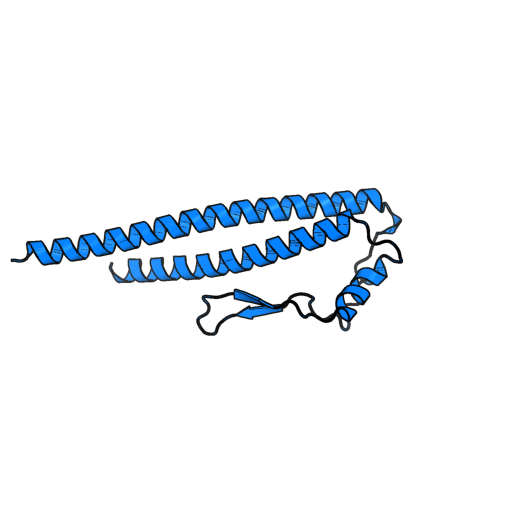44 -14.575 1.00 53.03 89 PRO A O 1
ATOM 751 N N . THR A 1 90 ? -2.994 -16.360 -15.285 1.00 52.72 90 THR A N 1
ATOM 752 C CA . THR A 1 90 ? -2.744 -16.651 -16.694 1.00 52.72 90 THR A CA 1
ATOM 753 C C . THR A 1 90 ? -1.376 -16.096 -17.099 1.00 52.72 90 THR A C 1
ATOM 755 O O . THR A 1 90 ? -1.225 -14.916 -17.409 1.00 52.72 90 THR A O 1
ATOM 758 N N . GLU A 1 91 ? -0.351 -16.953 -17.104 1.00 54.25 91 GLU A N 1
ATOM 759 C CA . GLU A 1 91 ? 1.009 -16.643 -17.576 1.00 54.25 91 GLU A CA 1
ATOM 760 C C . GLU A 1 91 ? 0.993 -16.016 -18.984 1.00 54.25 91 GLU A C 1
ATOM 762 O O . GLU A 1 91 ? 1.787 -15.126 -19.295 1.00 54.25 91 GLU A O 1
ATOM 767 N N . GLU A 1 92 ? -0.009 -16.360 -19.799 1.00 51.50 92 GLU A N 1
ATOM 768 C CA . GLU A 1 92 ? -0.295 -15.745 -21.099 1.00 51.50 92 GLU A CA 1
ATOM 769 C C . GLU A 1 92 ? -0.444 -14.209 -21.051 1.00 51.50 92 GLU A C 1
ATOM 771 O O . GLU A 1 92 ? -0.075 -13.518 -22.007 1.00 51.50 92 GLU A O 1
ATOM 776 N N . MET A 1 93 ? -0.928 -13.651 -19.935 1.00 55.88 93 MET A N 1
ATOM 777 C CA . MET A 1 93 ? -1.179 -12.215 -19.759 1.00 55.88 93 MET A CA 1
ATOM 778 C C . MET A 1 93 ? 0.106 -11.424 -19.496 1.00 55.88 93 MET A C 1
ATOM 780 O O . MET A 1 93 ? 0.310 -10.363 -20.094 1.00 55.88 93 MET A O 1
ATOM 784 N N . LYS A 1 94 ? 1.025 -11.966 -18.681 1.00 56.03 94 LYS A N 1
ATOM 785 C CA . LYS A 1 94 ? 2.346 -11.355 -18.431 1.00 56.03 94 LYS A CA 1
ATOM 786 C C . LYS A 1 94 ? 3.142 -11.220 -19.727 1.00 56.03 94 LYS A C 1
ATOM 788 O O . LYS A 1 94 ? 3.799 -10.203 -19.958 1.00 56.03 94 LYS A O 1
ATOM 793 N N . HIS A 1 95 ? 3.042 -12.223 -20.602 1.00 53.38 95 HIS A N 1
ATOM 794 C CA . HIS A 1 95 ? 3.762 -12.241 -21.868 1.00 53.38 95 HIS A CA 1
ATOM 795 C C . HIS A 1 95 ? 3.286 -11.160 -22.847 1.00 53.38 95 HIS A C 1
ATOM 797 O O . HIS A 1 95 ? 4.119 -10.615 -23.562 1.00 53.38 95 HIS A O 1
ATOM 803 N N . ARG A 1 96 ? 1.997 -10.793 -22.893 1.00 58.72 96 ARG A N 1
ATOM 804 C CA . ARG A 1 96 ? 1.506 -9.783 -23.858 1.00 58.72 96 ARG A CA 1
ATOM 805 C C . ARG A 1 96 ? 1.918 -8.354 -23.503 1.00 58.72 96 ARG A C 1
ATOM 807 O O . ARG A 1 96 ? 2.344 -7.620 -24.393 1.00 58.72 96 ARG A O 1
ATOM 814 N N . ALA A 1 97 ? 1.847 -7.974 -22.228 1.00 62.62 97 ALA A N 1
ATOM 815 C CA . ALA A 1 97 ? 2.257 -6.639 -21.788 1.00 62.62 97 ALA A CA 1
ATOM 816 C C . ALA A 1 97 ? 3.777 -6.434 -21.920 1.00 62.62 97 ALA A C 1
ATOM 818 O O . ALA A 1 97 ? 4.230 -5.382 -22.369 1.00 62.62 97 ALA A O 1
ATOM 819 N N . LEU A 1 98 ? 4.570 -7.462 -21.588 1.00 63.59 98 LEU A N 1
ATOM 820 C CA . LEU A 1 98 ? 6.032 -7.392 -21.616 1.00 63.59 98 LEU A CA 1
ATOM 821 C C . LEU A 1 98 ? 6.652 -7.621 -23.003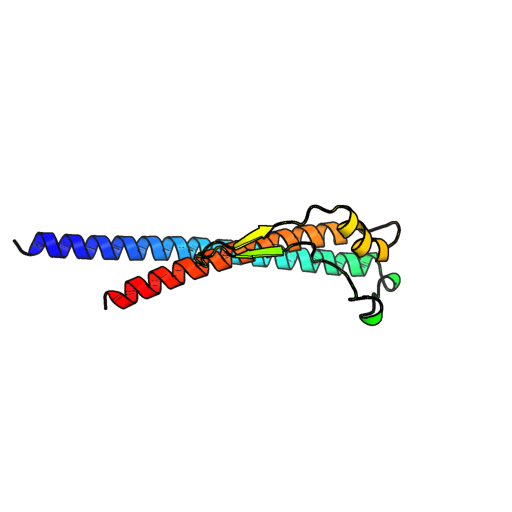 1.00 63.59 98 LEU A C 1
ATOM 823 O O . LEU A 1 98 ? 7.746 -7.121 -23.249 1.00 63.59 98 LEU A O 1
ATOM 827 N N . LYS A 1 99 ? 5.962 -8.304 -23.932 1.00 63.03 99 LYS A N 1
ATOM 828 C CA . LYS A 1 99 ? 6.413 -8.486 -25.331 1.00 63.03 99 LYS A CA 1
ATOM 829 C C . LYS A 1 99 ? 6.707 -7.164 -26.045 1.00 63.03 99 LYS A C 1
ATOM 831 O O . LYS A 1 99 ? 7.538 -7.139 -26.947 1.00 63.03 99 LYS A O 1
ATOM 836 N N . ARG A 1 100 ? 6.074 -6.064 -25.620 1.00 63.94 100 ARG A N 1
ATOM 837 C CA . ARG A 1 100 ? 6.312 -4.707 -26.143 1.00 63.94 100 ARG A CA 1
ATOM 838 C C . ARG A 1 100 ? 7.733 -4.193 -25.863 1.00 63.94 100 ARG A C 1
ATOM 840 O O . ARG A 1 100 ? 8.197 -3.306 -26.566 1.00 63.94 100 ARG A O 1
ATOM 847 N N . PHE A 1 101 ? 8.437 -4.781 -24.892 1.00 64.25 101 PHE A N 1
ATOM 848 C CA . PHE A 1 101 ? 9.845 -4.498 -24.591 1.00 64.25 101 PHE A CA 1
ATOM 849 C C . PHE A 1 101 ? 10.828 -5.422 -25.340 1.00 64.25 101 PHE A C 1
ATOM 851 O O . PHE A 1 101 ? 12.036 -5.341 -25.124 1.00 64.25 101 PHE A O 1
ATOM 858 N N . GLY A 1 102 ? 10.340 -6.290 -26.234 1.00 63.81 102 GLY A N 1
ATOM 859 C CA . GLY A 1 102 ? 11.167 -7.231 -26.988 1.00 63.81 102 GLY A CA 1
ATOM 860 C C . GLY A 1 102 ? 11.751 -8.359 -26.129 1.00 63.81 102 GLY A C 1
ATOM 861 O O . GLY A 1 102 ? 11.229 -8.700 -25.069 1.00 63.81 102 GLY A O 1
ATOM 862 N N . ILE A 1 103 ? 12.843 -8.964 -26.607 1.00 61.91 103 ILE A N 1
ATOM 863 C CA . ILE A 1 103 ? 13.497 -10.134 -25.983 1.00 61.91 103 ILE A CA 1
ATOM 864 C C . ILE A 1 103 ? 14.122 -9.784 -24.615 1.00 61.91 103 ILE A C 1
ATOM 866 O O . ILE A 1 103 ? 14.331 -10.672 -23.789 1.00 61.91 103 ILE A O 1
ATOM 870 N N . LEU A 1 104 ? 14.376 -8.499 -24.333 1.00 65.62 104 LEU A N 1
ATOM 871 C CA . LEU A 1 104 ? 15.072 -8.060 -23.126 1.00 65.62 104 LEU A CA 1
ATOM 872 C C . LEU A 1 104 ? 14.219 -7.096 -22.290 1.00 65.62 104 LEU A C 1
ATOM 874 O O . LEU A 1 104 ? 14.290 -5.880 -22.434 1.00 65.62 104 LEU A O 1
ATOM 878 N N . VAL A 1 105 ? 13.444 -7.642 -21.351 1.00 72.25 105 VAL A N 1
ATOM 879 C CA . VAL A 1 105 ? 12.833 -6.842 -20.277 1.00 72.25 105 VAL A CA 1
ATOM 880 C C . VAL A 1 105 ? 13.931 -6.477 -19.270 1.00 72.25 105 VAL A C 1
ATOM 882 O O . VAL A 1 105 ? 14.486 -7.396 -18.652 1.00 72.25 105 VAL A O 1
ATOM 885 N N . PRO A 1 106 ? 14.236 -5.183 -19.048 1.00 79.25 106 PRO A N 1
ATOM 886 C CA . PRO A 1 106 ? 15.276 -4.784 -18.109 1.00 79.25 106 PRO A CA 1
ATOM 887 C C . PRO A 1 106 ? 14.989 -5.298 -16.702 1.00 79.25 106 PRO A C 1
ATOM 889 O O . PRO A 1 106 ? 13.850 -5.275 -16.231 1.00 79.25 106 PRO A O 1
ATOM 892 N N . HIS A 1 107 ? 16.034 -5.726 -15.998 1.00 84.44 107 HIS A N 1
ATOM 893 C CA . HIS A 1 107 ? 15.893 -6.218 -14.629 1.00 84.44 107 HIS A CA 1
ATOM 894 C C . HIS A 1 107 ? 15.288 -5.160 -13.691 1.00 84.44 107 HIS A C 1
ATOM 896 O O . HIS A 1 107 ? 14.400 -5.483 -12.905 1.00 84.44 107 HIS A O 1
ATOM 902 N N . SER A 1 108 ? 15.670 -3.890 -13.851 1.00 85.38 108 SER A 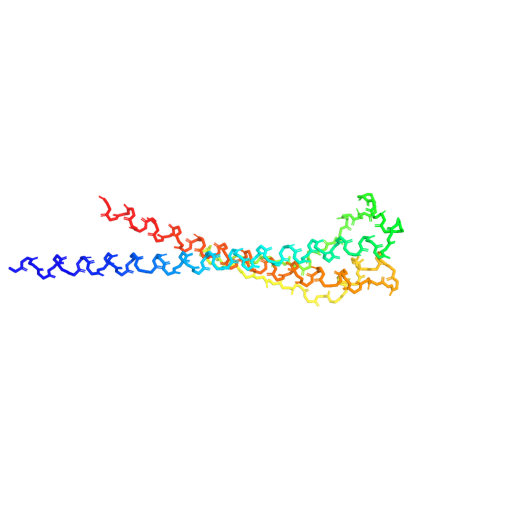N 1
ATOM 903 C CA . SER A 1 108 ? 15.091 -2.756 -13.122 1.00 85.38 108 SER A CA 1
ATOM 904 C C . SER A 1 108 ? 13.579 -2.621 -13.349 1.00 85.38 108 SER A C 1
ATOM 906 O O . SER A 1 108 ? 12.849 -2.305 -12.417 1.00 85.38 108 SER A O 1
ATOM 908 N N . LEU A 1 109 ? 13.068 -2.945 -14.543 1.00 84.00 109 LEU A N 1
ATOM 909 C CA . LEU A 1 109 ? 11.629 -2.899 -14.818 1.00 84.00 109 LEU A CA 1
ATOM 910 C C . LEU A 1 109 ? 10.884 -4.015 -14.079 1.00 84.00 109 LEU A C 1
ATOM 912 O O . LEU A 1 109 ? 9.805 -3.786 -13.537 1.00 84.00 109 LEU A O 1
ATOM 916 N N . LYS A 1 110 ? 11.485 -5.207 -13.995 1.00 84.81 110 LYS A N 1
ATOM 917 C CA . LYS A 1 110 ? 10.942 -6.316 -13.195 1.00 84.81 110 LYS A CA 1
ATOM 918 C C . LYS A 1 110 ? 10.925 -5.961 -11.705 1.00 84.81 110 LYS A C 1
ATOM 920 O O . LYS A 1 110 ? 9.930 -6.213 -11.034 1.00 84.81 110 LYS A O 1
ATOM 925 N N . LEU A 1 111 ? 11.988 -5.329 -11.197 1.00 89.38 111 LEU A N 1
ATOM 926 C CA . LEU A 1 111 ? 12.050 -4.850 -9.810 1.00 89.38 111 LEU A CA 1
ATOM 927 C C . LEU A 1 111 ? 10.993 -3.774 -9.525 1.00 89.38 111 LEU A C 1
ATOM 929 O O . LEU A 1 111 ? 10.327 -3.831 -8.492 1.00 89.38 111 LEU A O 1
ATOM 933 N N . ALA A 1 112 ? 10.778 -2.842 -10.459 1.00 87.00 112 ALA A N 1
ATOM 934 C CA . ALA A 1 112 ? 9.702 -1.861 -10.361 1.00 87.00 112 ALA A CA 1
ATOM 935 C C . ALA A 1 112 ? 8.326 -2.539 -10.278 1.00 87.00 112 ALA A C 1
ATOM 937 O O . ALA A 1 112 ? 7.545 -2.213 -9.388 1.00 87.00 112 ALA A O 1
ATOM 938 N N . GLN A 1 113 ? 8.052 -3.522 -11.144 1.00 86.31 113 GLN A N 1
ATOM 939 C CA . GLN A 1 113 ? 6.797 -4.283 -11.121 1.00 86.31 113 GLN A CA 1
ATOM 940 C C . GLN A 1 113 ? 6.574 -4.988 -9.780 1.00 86.31 113 GLN A C 1
ATOM 942 O O . GLN A 1 113 ? 5.493 -4.872 -9.210 1.00 86.31 113 GLN A O 1
ATOM 947 N N . VAL A 1 114 ? 7.593 -5.663 -9.238 1.00 87.94 114 VAL A N 1
ATOM 948 C CA . VAL A 1 114 ? 7.502 -6.306 -7.917 1.00 87.94 114 VAL A CA 1
ATOM 949 C C . VAL A 1 114 ? 7.200 -5.274 -6.827 1.00 87.94 114 VAL A C 1
ATOM 951 O O . VAL A 1 114 ? 6.284 -5.481 -6.036 1.00 87.94 114 VAL A O 1
ATOM 954 N N . SER A 1 115 ? 7.905 -4.137 -6.819 1.00 90.44 115 SER A N 1
ATOM 955 C CA . SER A 1 115 ? 7.698 -3.083 -5.818 1.00 90.44 115 SER A CA 1
ATOM 956 C C . SER A 1 115 ? 6.303 -2.456 -5.902 1.00 90.44 115 SER A C 1
ATOM 958 O O . SER A 1 115 ? 5.711 -2.156 -4.867 1.00 90.44 115 SER A O 1
ATOM 960 N N . VAL A 1 116 ? 5.749 -2.290 -7.110 1.00 89.44 116 VAL A N 1
ATOM 961 C CA . VAL A 1 116 ? 4.365 -1.821 -7.306 1.00 89.44 116 VAL A CA 1
ATOM 962 C C . VAL A 1 116 ? 3.367 -2.841 -6.788 1.00 89.44 116 VAL A C 1
ATOM 964 O O . VAL A 1 116 ? 2.436 -2.460 -6.093 1.00 89.44 116 VAL A O 1
ATOM 967 N N . LEU A 1 117 ? 3.553 -4.129 -7.079 1.00 88.62 117 LEU A N 1
ATOM 968 C CA . LEU A 1 117 ? 2.639 -5.167 -6.601 1.00 88.62 117 LEU A CA 1
ATOM 969 C C . LEU A 1 117 ? 2.590 -5.210 -5.070 1.00 88.62 117 LEU A C 1
ATOM 971 O O . LEU A 1 117 ? 1.506 -5.292 -4.497 1.00 88.62 117 LEU A O 1
ATOM 975 N N . THR A 1 118 ? 3.743 -5.097 -4.409 1.00 90.88 118 THR A N 1
ATOM 976 C CA . THR A 1 118 ? 3.805 -4.995 -2.945 1.00 90.88 118 THR A CA 1
ATOM 977 C C . THR A 1 118 ? 3.150 -3.709 -2.436 1.00 90.88 118 THR A C 1
ATOM 979 O O . THR A 1 118 ? 2.415 -3.753 -1.455 1.00 90.88 118 THR A O 1
ATOM 982 N N . ALA A 1 119 ? 3.343 -2.573 -3.116 1.00 92.75 119 ALA A N 1
ATOM 983 C CA . ALA A 1 119 ? 2.671 -1.320 -2.767 1.00 92.75 119 ALA A CA 1
ATOM 984 C C . ALA A 1 119 ? 1.139 -1.429 -2.883 1.00 92.75 119 ALA A C 1
ATOM 986 O O . ALA A 1 119 ? 0.428 -1.008 -1.979 1.00 92.75 119 ALA A O 1
ATOM 987 N N . VAL A 1 120 ? 0.624 -2.035 -3.956 1.00 91.00 120 VAL A N 1
ATOM 988 C CA . VAL A 1 120 ? -0.819 -2.265 -4.160 1.00 91.00 120 VAL A CA 1
ATOM 989 C C . VAL A 1 120 ? -1.392 -3.153 -3.051 1.00 91.00 120 VAL A C 1
ATOM 991 O O . VAL A 1 120 ? -2.473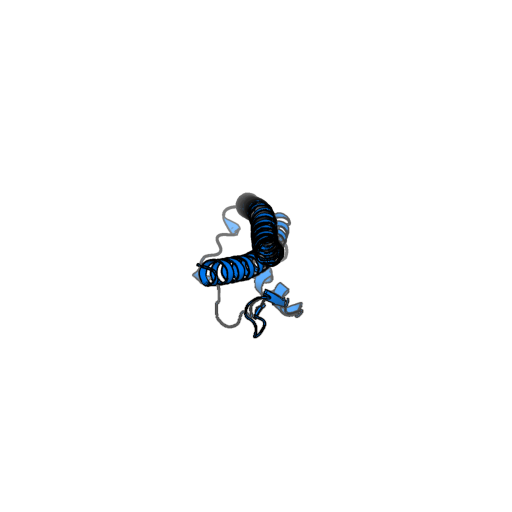 -2.872 -2.539 1.00 91.00 120 VAL A O 1
ATOM 994 N N . GLN A 1 121 ? -0.645 -4.172 -2.621 1.00 90.31 121 GLN A N 1
ATOM 995 C CA . GLN A 1 121 ? -1.024 -5.008 -1.483 1.00 90.31 121 GLN A CA 1
ATOM 996 C C . GLN A 1 121 ? -1.097 -4.230 -0.170 1.00 90.31 121 GLN A C 1
ATOM 998 O O . GLN A 1 121 ? -2.105 -4.308 0.528 1.00 90.31 121 GLN A O 1
ATOM 1003 N N . LEU A 1 122 ? -0.085 -3.415 0.122 1.00 92.00 122 LEU A N 1
ATOM 1004 C CA . LEU A 1 122 ? -0.096 -2.553 1.302 1.00 92.00 122 LEU A CA 1
ATOM 1005 C C . LEU A 1 122 ? -1.245 -1.541 1.266 1.00 92.00 122 LEU A C 1
ATOM 1007 O O . LEU A 1 122 ? -1.846 -1.285 2.301 1.00 92.00 122 LEU A O 1
ATOM 1011 N N . ILE A 1 123 ? -1.598 -0.999 0.096 1.00 92.31 123 ILE A N 1
ATOM 1012 C CA . ILE A 1 123 ? -2.758 -0.102 -0.050 1.00 92.31 123 ILE A CA 1
ATOM 1013 C C . ILE A 1 123 ? -4.054 -0.815 0.352 1.00 92.31 123 ILE A C 1
ATOM 1015 O O . ILE A 1 123 ? -4.875 -0.220 1.044 1.00 92.31 123 ILE A O 1
ATOM 1019 N N . CYS A 1 124 ? -4.227 -2.082 -0.027 1.00 90.56 124 CYS A N 1
ATOM 1020 C CA . CYS A 1 124 ? -5.406 -2.867 0.349 1.00 90.56 124 CYS A CA 1
ATOM 1021 C C . CYS A 1 124 ? -5.460 -3.125 1.862 1.00 90.56 124 CYS A C 1
ATOM 1023 O O . CYS A 1 124 ? -6.506 -2.949 2.484 1.00 90.56 124 CYS A O 1
ATOM 1025 N N . GLU A 1 125 ? -4.321 -3.465 2.475 1.00 90.44 125 GLU A N 1
ATOM 1026 C CA . GLU A 1 125 ? -4.213 -3.617 3.933 1.00 90.44 125 GLU A CA 1
ATOM 1027 C C . GLU A 1 125 ? -4.518 -2.300 4.669 1.00 90.44 125 GLU A C 1
ATOM 1029 O O . GLU A 1 125 ? -5.258 -2.292 5.652 1.00 90.44 125 GLU A O 1
ATOM 1034 N N . ILE A 1 126 ? -3.989 -1.175 4.173 1.00 92.56 126 ILE A N 1
ATOM 1035 C CA . ILE A 1 126 ? -4.232 0.169 4.716 1.00 92.56 126 ILE A CA 1
ATOM 1036 C C . ILE A 1 126 ? -5.709 0.548 4.591 1.00 92.56 126 ILE A C 1
ATOM 1038 O O . ILE A 1 126 ? -6.269 1.084 5.543 1.00 92.56 126 ILE A O 1
ATOM 1042 N N . ALA A 1 127 ? -6.349 0.253 3.457 1.00 91.06 127 ALA A N 1
ATOM 1043 C CA . ALA A 1 127 ? -7.769 0.522 3.248 1.00 91.06 127 ALA A CA 1
ATOM 1044 C C . ALA A 1 127 ? -8.645 -0.257 4.242 1.00 91.06 127 ALA A C 1
ATOM 1046 O O . ALA A 1 127 ? -9.557 0.324 4.830 1.00 91.06 127 ALA A O 1
ATOM 1047 N N . GLY A 1 128 ? -8.323 -1.530 4.501 1.00 89.81 128 GLY A N 1
ATOM 1048 C CA . GLY A 1 128 ? -8.996 -2.327 5.533 1.00 89.81 128 GLY A CA 1
ATOM 1049 C C . GLY A 1 128 ? -8.774 -1.762 6.939 1.00 89.81 128 GLY A C 1
ATOM 1050 O O . GLY A 1 128 ? -9.718 -1.558 7.692 1.00 89.81 128 GLY A O 1
ATOM 1051 N N . LEU A 1 129 ? -7.534 -1.403 7.292 1.00 90.12 129 LEU A N 1
ATOM 1052 C CA . LEU A 1 129 ? -7.250 -0.743 8.576 1.00 90.12 129 LEU A CA 1
ATOM 1053 C C . LEU A 1 129 ? -8.009 0.579 8.730 1.00 90.12 129 LEU A C 1
ATOM 1055 O O . LEU A 1 129 ? -8.504 0.885 9.811 1.00 90.12 129 LEU A O 1
ATOM 1059 N N . GLN A 1 130 ? -8.133 1.352 7.655 1.00 91.81 130 GLN A N 1
ATOM 1060 C CA . GLN A 1 130 ? -8.872 2.605 7.663 1.00 91.81 130 GLN A CA 1
ATOM 1061 C C . GLN A 1 130 ? -10.381 2.377 7.838 1.00 91.81 130 GLN A C 1
ATOM 1063 O O . GLN A 1 130 ? -11.015 3.130 8.576 1.00 91.81 130 GLN A O 1
ATOM 1068 N N . ALA A 1 131 ? -10.954 1.330 7.233 1.00 90.56 131 ALA A N 1
ATOM 1069 C CA . ALA A 1 131 ? -12.345 0.931 7.463 1.00 90.56 131 ALA A CA 1
ATOM 1070 C C . ALA A 1 131 ? -12.591 0.583 8.943 1.00 90.56 131 ALA A C 1
ATOM 1072 O O . ALA A 1 131 ? -13.507 1.129 9.560 1.00 90.56 131 ALA A O 1
ATOM 1073 N N . LYS A 1 132 ? -11.697 -0.211 9.542 1.00 89.81 132 LYS A N 1
ATOM 1074 C CA . LYS A 1 132 ? -11.708 -0.557 10.972 1.00 89.81 132 LYS A CA 1
ATOM 1075 C C . LYS A 1 132 ? -11.610 0.648 11.898 1.00 89.81 132 LYS A C 1
ATOM 1077 O O . LYS A 1 132 ? -12.361 0.747 12.861 1.00 89.81 132 LYS A O 1
ATOM 1082 N N . ILE A 1 133 ? -10.677 1.557 11.622 1.00 91.00 133 ILE A N 1
ATOM 1083 C CA . ILE A 1 133 ? -10.501 2.786 12.404 1.00 91.00 133 ILE A CA 1
AT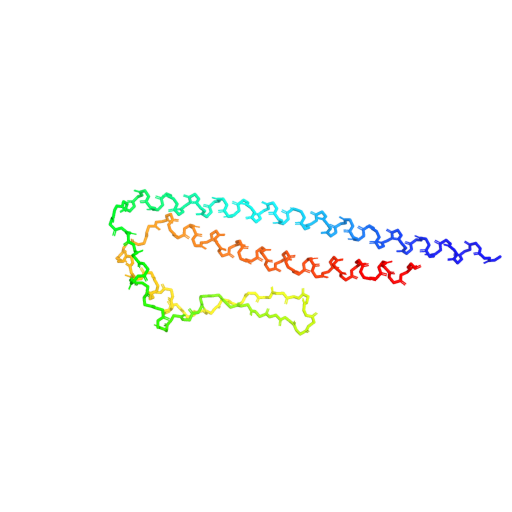OM 1084 C C . ILE A 1 133 ? -11.769 3.643 12.322 1.00 91.00 133 ILE A C 1
ATOM 1086 O O . ILE A 1 133 ? -12.246 4.130 13.341 1.00 91.00 133 ILE A O 1
ATOM 1090 N N . ASN A 1 134 ? -12.358 3.779 11.132 1.00 91.00 134 ASN A N 1
ATOM 1091 C CA . ASN A 1 134 ? -13.608 4.517 10.956 1.00 91.00 134 ASN A CA 1
ATOM 1092 C C . ASN A 1 134 ? -14.785 3.866 11.699 1.00 91.00 134 ASN A C 1
ATOM 1094 O O . ASN A 1 134 ? -15.640 4.585 12.210 1.00 91.00 134 ASN A O 1
ATOM 1098 N N . ALA A 1 135 ? -14.840 2.532 11.772 1.00 88.69 135 ALA A N 1
ATOM 1099 C CA . ALA A 1 135 ? -15.843 1.822 12.565 1.00 88.69 135 ALA A CA 1
ATOM 1100 C C . ALA A 1 135 ? -15.692 2.129 14.065 1.00 88.69 135 ALA A C 1
ATOM 1102 O O . ALA A 1 135 ? -16.670 2.518 14.697 1.00 88.69 135 ALA A O 1
ATOM 1103 N N . LEU A 1 136 ? -14.465 2.084 14.599 1.00 87.75 136 LEU A N 1
ATOM 1104 C CA . LEU A 1 136 ? -14.191 2.449 15.995 1.00 87.75 136 LEU A CA 1
ATOM 1105 C C . LEU A 1 136 ? -14.541 3.907 16.308 1.00 87.75 136 LEU A C 1
ATOM 1107 O O . LEU A 1 136 ? -15.093 4.187 17.367 1.00 87.75 136 LEU A O 1
ATOM 1111 N N . ILE A 1 137 ? -14.254 4.840 15.392 1.00 88.31 137 ILE A N 1
ATOM 1112 C CA . ILE A 1 137 ? -14.629 6.253 15.562 1.00 88.31 137 ILE A CA 1
ATOM 1113 C C . ILE A 1 137 ? -16.154 6.392 15.654 1.00 88.31 137 ILE A C 1
ATOM 1115 O O . ILE A 1 137 ? -16.645 7.095 16.531 1.00 88.31 137 ILE A O 1
ATOM 1119 N N . ARG A 1 138 ? -16.911 5.688 14.800 1.00 88.25 138 ARG A N 1
ATOM 1120 C CA . ARG A 1 138 ? -18.384 5.703 14.841 1.00 88.25 138 ARG A CA 1
ATOM 1121 C C . ARG A 1 138 ? -18.934 5.125 16.141 1.00 88.25 138 ARG A C 1
ATOM 1123 O O . ARG A 1 138 ? -19.895 5.666 16.678 1.00 88.25 138 ARG A O 1
ATOM 1130 N N . GLU A 1 139 ? -18.345 4.040 16.636 1.00 85.88 139 GLU A N 1
ATOM 1131 C CA . GLU A 1 139 ? -18.723 3.469 17.929 1.00 85.88 139 GLU A CA 1
ATOM 1132 C C . GLU A 1 139 ? -18.435 4.460 19.058 1.00 85.88 139 GLU A C 1
ATOM 1134 O O . GLU A 1 139 ? -19.321 4.723 19.864 1.00 85.88 139 GLU A O 1
ATOM 1139 N N . LEU A 1 140 ? -17.263 5.098 19.069 1.00 82.81 140 LEU A N 1
ATOM 1140 C CA . LEU A 1 140 ? -16.905 6.105 20.070 1.00 82.81 140 LEU A CA 1
ATOM 1141 C C . LEU A 1 140 ? -17.837 7.329 20.040 1.00 82.81 140 LEU A C 1
ATOM 1143 O O . LEU A 1 140 ? -18.236 7.817 21.095 1.00 82.81 140 LEU A O 1
ATOM 1147 N N . ASP A 1 141 ? -18.227 7.786 18.847 1.00 83.56 141 ASP A N 1
ATOM 1148 C CA . ASP A 1 141 ? -19.202 8.868 18.672 1.00 83.56 141 ASP A CA 1
ATOM 1149 C C . ASP A 1 141 ? -20.602 8.469 19.167 1.00 83.56 141 ASP A C 1
ATOM 1151 O O . ASP A 1 141 ? -21.345 9.325 19.639 1.00 83.56 141 ASP A O 1
ATOM 1155 N N . SER A 1 142 ? -20.965 7.182 19.102 1.00 80.88 142 SER A N 1
ATOM 1156 C CA . SER A 1 142 ? -22.269 6.689 19.574 1.00 80.88 142 SER A CA 1
ATOM 1157 C C . SER A 1 142 ? -22.412 6.661 21.100 1.00 80.88 142 SER A C 1
ATOM 1159 O O . SER A 1 142 ? -23.529 6.617 21.611 1.00 80.88 142 SER A O 1
ATOM 1161 N N . PHE A 1 143 ? -21.293 6.702 21.827 1.00 67.81 143 PHE A N 1
ATOM 1162 C CA . PHE A 1 143 ? -21.273 6.774 23.288 1.00 67.81 143 PHE A CA 1
ATOM 1163 C C . PHE A 1 143 ? -21.356 8.208 23.835 1.00 67.81 143 PHE A C 1
ATOM 1165 O O . PHE A 1 143 ? -21.418 8.389 25.054 1.00 67.81 143 PHE A O 1
ATOM 1172 N N . LYS A 1 144 ? -21.316 9.214 22.956 1.00 58.06 144 LYS A N 1
ATOM 1173 C CA . LYS A 1 144 ? -21.391 10.636 23.302 1.00 58.06 144 LYS A CA 1
ATOM 1174 C C . LYS A 1 144 ? -22.835 11.123 23.387 1.00 58.06 144 LYS A C 1
ATOM 1176 O O . LYS A 1 144 ? -23.099 11.935 24.302 1.00 58.06 144 LYS A O 1
#

Radius of gyration: 22.71 Å; chains: 1; bounding box: 43×27×74 Å

pLDDT: mean 77.93, std 14.61, range [45.25, 96.69]

Organism: Trichuris muris (NCBI:txid70415)

Secondary structure (DSSP, 8-state):
--HHHHHHHHHHHHHHHHHHHHHHHHHHHHHHHHHHHHHHHHHHHHHHHHHHGGGG---GGG---TT---SSEEEEPTTSS-EEEE----HHHHHHHHGGGTT---HHHHHHHHHHHHHHHHHHHHHHHHHHHHHHHHHHHHT-

InterPro domains:
  IPR040357 Vma22/CCDC115 [PTHR31996] (9-94)

Foldseek 3Di:
DVVVVVVVVVVVVVVLVVVLVVLVVVLVVLVVVLVVLVVLLVVLVVVQCVVCDPVPPCDPVVPPPPDQDDQWDWDADPVRQAIDIDGPPPPVNVCVVCCVVPPDDDPSNVSSVVSVVVSVVSVRVSSNSVVVSVVSVVVVVVVD